Protein AF-A0AAE1KS01-F1 (afdb_monomer_lite)

Secondary structure (DSSP, 8-state):
--EEEEEESS---TT----TT---EEEEEES-S-----HHHHHHHHHHHHHH-SS----S-----GGGGHHHHHHHHHS----------TT---HHHHHHHHT--S----PPPPGGG-

InterPro domains:
  IPR039894 tRNA pseudouridine synthase Pus10-like [PTHR21568] (3-113)
  IPR048741 Pus10-like, C-terminal [PF21238] (4-113)

Foldseek 3Di:
DWDKDKDWLDDDDPPDDQDDPGTDIDMDTDPDPDDDDDPVRQVVVQVVVCVVDPRDHDDPRDDDDPVCVVVSPCCNPPPDDDDDDDDDDPVDDDPVVVVVVVPDDPDDDDDDDDPVVD

Sequence (118 aa):
MLDLKFSSSGREDVDVRCLGVGRPFVIEFINPRHTLLTQTQVAVLQSAVNESTHLVKLRHLQIVDKKDVKYLKEGEEEKTKTYCALCLSTQGYNTAALDKLNELSEVSVEQKTIKSIT

pLDDT: mean 91.35, std 7.55, range [49.53, 98.06]

Radius of gyration: 20.02 Å; chains: 1; bounding box: 40×30×52 Å

Structure (mmCIF, N/CA/C/O backbone):
data_AF-A0AAE1KS01-F1
#
_entry.id   AF-A0AAE1KS01-F1
#
loop_
_atom_site.group_PDB
_at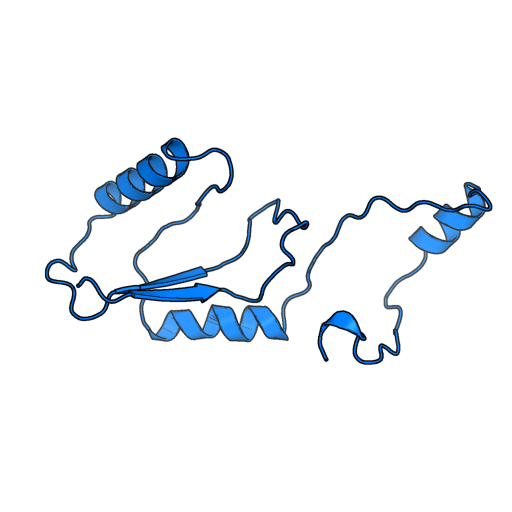om_site.id
_atom_site.type_symbol
_atom_site.label_atom_id
_atom_site.label_alt_id
_atom_site.label_comp_id
_atom_site.label_asym_id
_atom_site.label_entity_id
_atom_site.label_seq_id
_atom_site.pdbx_PDB_ins_code
_atom_site.Cartn_x
_atom_site.Cartn_y
_atom_site.Cartn_z
_atom_site.occupancy
_atom_site.B_iso_or_equiv
_atom_site.auth_seq_id
_atom_site.auth_comp_id
_atom_site.auth_asym_id
_atom_site.auth_atom_id
_atom_site.pdbx_PDB_model_num
ATOM 1 N N . MET A 1 1 ? -12.562 -16.793 22.158 1.00 57.09 1 MET A N 1
ATOM 2 C CA . MET A 1 1 ? -11.558 -16.413 21.146 1.00 57.09 1 MET A CA 1
ATOM 3 C C . MET A 1 1 ? -11.834 -14.969 20.767 1.00 57.09 1 MET A C 1
ATOM 5 O O . MET A 1 1 ? -12.985 -14.564 20.870 1.00 57.09 1 MET A O 1
ATOM 9 N N . LEU A 1 2 ? -10.810 -14.167 20.487 1.00 72.69 2 LEU A N 1
ATOM 10 C CA . LEU A 1 2 ? -11.006 -12.792 20.027 1.00 72.69 2 LEU A CA 1
ATOM 11 C C . LEU A 1 2 ? -11.176 -12.874 18.511 1.00 72.69 2 LEU A C 1
ATOM 13 O O . LEU A 1 2 ? -10.232 -13.245 17.820 1.00 72.69 2 LEU A O 1
ATOM 17 N N . ASP A 1 3 ? -12.384 -12.615 18.026 1.00 91.50 3 ASP A N 1
ATOM 18 C CA . ASP A 1 3 ? -12.683 -12.677 16.599 1.00 91.50 3 ASP A CA 1
ATOM 19 C C . ASP A 1 3 ? -12.332 -11.330 15.962 1.00 91.50 3 ASP A C 1
ATOM 21 O O . ASP A 1 3 ? -12.738 -10.270 16.446 1.00 91.50 3 ASP A O 1
ATOM 25 N N . LEU A 1 4 ? -11.549 -11.366 14.885 1.00 94.06 4 LEU A N 1
ATOM 26 C CA . LEU A 1 4 ? -11.106 -10.176 14.163 1.00 94.06 4 LEU A CA 1
ATOM 27 C C . LEU A 1 4 ? -11.185 -10.396 12.655 1.00 94.06 4 LEU A C 1
ATOM 29 O O . LEU A 1 4 ? -10.978 -11.509 12.169 1.00 94.06 4 LEU A O 1
ATOM 33 N N . LYS A 1 5 ? -11.447 -9.321 11.912 1.00 94.00 5 LYS A N 1
ATOM 34 C CA . LYS A 1 5 ? -11.382 -9.307 10.448 1.00 94.00 5 LYS A CA 1
ATOM 35 C C . LYS A 1 5 ? -10.395 -8.251 9.987 1.00 94.00 5 LYS A C 1
ATOM 37 O O . LYS A 1 5 ? -10.467 -7.102 10.408 1.00 94.00 5 LYS A O 1
ATOM 42 N N . PHE A 1 6 ? -9.488 -8.648 9.107 1.00 94.62 6 PHE A N 1
ATOM 43 C CA . PHE A 1 6 ? -8.546 -7.749 8.454 1.00 94.62 6 PHE A CA 1
ATOM 44 C C . PHE A 1 6 ? -9.034 -7.433 7.039 1.00 94.62 6 PHE A C 1
ATOM 46 O O . PHE A 1 6 ? -9.534 -8.313 6.335 1.00 94.62 6 PHE A O 1
ATOM 53 N N . SER A 1 7 ? -8.894 -6.186 6.604 1.00 94.06 7 SER A N 1
ATOM 54 C CA . SER A 1 7 ? -9.154 -5.786 5.218 1.00 94.06 7 SER A CA 1
ATOM 55 C C . SER A 1 7 ? -8.168 -4.706 4.788 1.00 94.06 7 SER A C 1
ATOM 57 O O . SER A 1 7 ? -7.842 -3.816 5.568 1.00 94.06 7 SER A O 1
ATOM 59 N N . SER A 1 8 ? -7.699 -4.763 3.546 1.00 93.81 8 SER A N 1
ATOM 60 C CA . SER A 1 8 ? -6.761 -3.801 2.959 1.00 93.81 8 SER A CA 1
ATOM 61 C C . SER A 1 8 ? -7.269 -3.292 1.616 1.00 93.81 8 SER A C 1
ATOM 63 O O . SER A 1 8 ? -8.100 -3.935 0.986 1.00 93.81 8 SER A O 1
ATOM 65 N N . SER A 1 9 ? -6.776 -2.131 1.184 1.00 93.12 9 SER A N 1
ATOM 66 C CA . SER A 1 9 ? -7.047 -1.599 -0.157 1.00 93.12 9 SER A CA 1
ATOM 67 C C . SER A 1 9 ? -6.130 -2.303 -1.159 1.00 93.12 9 SER A C 1
ATOM 69 O O . SER A 1 9 ? -5.011 -1.843 -1.392 1.00 93.12 9 SER A O 1
ATOM 71 N N . GLY A 1 10 ? -6.537 -3.467 -1.669 1.00 90.19 10 GLY A N 1
ATOM 72 C CA . GLY A 1 10 ? -5.719 -4.356 -2.505 1.00 90.19 10 GLY A CA 1
ATOM 73 C C . GLY A 1 10 ? -4.699 -5.229 -1.753 1.00 90.19 10 GLY A C 1
ATOM 74 O O . GLY A 1 10 ? -4.600 -5.202 -0.521 1.00 90.19 10 GLY A O 1
ATOM 75 N N . ARG A 1 11 ? -3.919 -6.003 -2.520 1.00 92.62 11 ARG A N 1
ATOM 76 C CA . ARG A 1 11 ? -2.923 -6.991 -2.061 1.00 92.62 11 ARG A CA 1
ATOM 77 C C . ARG A 1 11 ? -1.675 -6.927 -2.950 1.00 92.62 11 ARG A C 1
ATOM 79 O O . ARG A 1 11 ? -1.788 -6.628 -4.130 1.00 92.62 11 ARG A O 1
ATOM 86 N N . GLU A 1 12 ? -0.515 -7.239 -2.385 1.00 93.12 12 GLU A N 1
ATOM 87 C CA . GLU A 1 12 ? 0.721 -7.497 -3.134 1.00 93.12 12 GLU A CA 1
ATOM 88 C C . GLU A 1 12 ? 1.139 -8.965 -2.956 1.00 93.12 12 GLU A C 1
ATOM 90 O O . GLU A 1 12 ? 0.683 -9.643 -2.024 1.00 93.12 12 GLU A O 1
ATOM 95 N N . ASP A 1 13 ? 1.976 -9.476 -3.855 1.00 93.75 13 ASP A N 1
ATOM 96 C CA . ASP A 1 13 ? 2.547 -10.817 -3.718 1.00 93.75 13 ASP A CA 1
ATOM 97 C C . ASP A 1 13 ? 3.614 -10.875 -2.616 1.00 93.75 13 ASP A C 1
ATOM 99 O O . ASP A 1 13 ? 4.098 -9.857 -2.123 1.00 93.75 13 ASP A O 1
ATOM 103 N N . VAL A 1 14 ? 3.924 -12.092 -2.161 1.00 93.44 14 VAL A N 1
ATOM 104 C CA . VAL A 1 14 ? 4.748 -12.335 -0.961 1.00 93.44 14 VAL A CA 1
ATOM 105 C C . VAL A 1 14 ? 6.181 -11.804 -1.086 1.00 93.44 14 VAL A C 1
ATOM 107 O O . VAL A 1 14 ? 6.817 -11.484 -0.084 1.00 93.44 14 VAL A O 1
ATOM 110 N N . ASP A 1 15 ? 6.686 -11.697 -2.309 1.00 94.25 15 ASP A N 1
ATOM 111 C CA . ASP A 1 15 ? 8.021 -11.218 -2.664 1.00 94.25 15 ASP A CA 1
ATOM 112 C C . ASP A 1 15 ? 8.060 -9.714 -2.993 1.00 94.25 15 ASP A C 1
ATOM 114 O O . ASP A 1 15 ? 9.125 -9.165 -3.296 1.00 94.25 15 ASP A O 1
ATOM 118 N N . VAL A 1 16 ? 6.928 -9.015 -2.873 1.00 96.12 16 VAL A N 1
ATOM 119 C CA . VAL A 1 16 ? 6.810 -7.584 -3.157 1.00 96.12 16 VAL A CA 1
ATOM 120 C C . VAL A 1 16 ? 6.823 -6.762 -1.868 1.00 96.12 16 VAL A C 1
ATOM 122 O O . VAL A 1 16 ? 6.128 -7.041 -0.891 1.00 96.12 16 VAL A O 1
ATOM 125 N N . ARG A 1 17 ? 7.598 -5.670 -1.869 1.00 96.12 17 ARG A N 1
ATOM 126 C CA . ARG A 1 17 ? 7.638 -4.708 -0.757 1.00 96.12 17 ARG A CA 1
ATOM 127 C C . ARG A 1 17 ? 6.665 -3.557 -1.001 1.00 96.12 17 ARG A C 1
ATOM 129 O O . ARG A 1 17 ? 6.782 -2.849 -1.996 1.00 96.12 17 ARG A O 1
ATOM 136 N N . CYS A 1 18 ? 5.782 -3.297 -0.038 1.00 95.75 18 CYS A N 1
ATOM 137 C CA . CYS A 1 18 ? 4.951 -2.094 -0.023 1.00 95.75 18 CYS A CA 1
ATOM 138 C C . CYS A 1 18 ? 5.690 -0.949 0.689 1.00 95.75 18 CYS A C 1
ATOM 140 O O . CYS A 1 18 ? 5.827 -0.958 1.911 1.00 95.75 18 CYS A O 1
ATOM 142 N N . LEU A 1 19 ? 6.174 0.033 -0.075 1.00 94.69 19 LEU A N 1
ATOM 143 C CA . LEU A 1 19 ? 7.007 1.136 0.423 1.00 94.69 19 LEU A CA 1
ATOM 144 C C . LEU A 1 19 ? 6.256 2.484 0.427 1.00 94.69 19 LEU A C 1
ATOM 146 O O . LEU A 1 19 ? 5.043 2.552 0.222 1.00 94.69 19 LEU A O 1
ATOM 150 N N . GLY A 1 20 ? 6.981 3.574 0.694 1.00 93.12 20 GLY A N 1
ATOM 151 C CA . GLY A 1 20 ? 6.446 4.936 0.680 1.00 93.12 20 GLY A CA 1
ATOM 152 C C . GLY A 1 20 ? 5.486 5.207 1.838 1.00 93.12 20 GLY A C 1
ATOM 153 O O . GLY A 1 20 ? 5.826 5.024 3.009 1.00 93.12 20 GLY A O 1
ATOM 154 N N . VAL A 1 21 ? 4.274 5.664 1.517 1.00 92.44 21 VAL A N 1
ATOM 155 C CA . VAL A 1 21 ? 3.211 5.891 2.513 1.00 92.44 21 VAL A CA 1
ATOM 156 C C . VAL A 1 21 ? 2.505 4.599 2.940 1.00 92.44 21 VAL A C 1
ATOM 158 O O . VAL A 1 21 ? 1.674 4.634 3.843 1.00 92.44 21 VAL A O 1
ATOM 161 N N . GLY A 1 22 ? 2.868 3.461 2.347 1.00 93.88 22 GLY A N 1
ATOM 162 C CA . GLY A 1 22 ? 2.283 2.164 2.659 1.00 93.88 22 GLY A CA 1
ATOM 163 C C . GLY A 1 22 ? 0.886 1.976 2.069 1.00 93.88 22 GLY A C 1
ATOM 164 O O . GLY A 1 22 ? 0.408 2.775 1.263 1.00 93.88 22 GLY A O 1
ATOM 165 N N . ARG A 1 23 ? 0.235 0.885 2.480 1.00 93.88 23 ARG A N 1
ATOM 166 C CA . ARG A 1 23 ? -1.098 0.498 2.018 1.00 93.88 23 ARG A CA 1
ATOM 167 C C . ARG A 1 23 ? -2.133 0.706 3.122 1.00 93.88 23 ARG A C 1
ATOM 169 O O . ARG A 1 23 ? -1.928 0.206 4.229 1.00 93.88 23 ARG A O 1
ATOM 176 N N . PRO A 1 24 ? -3.252 1.388 2.833 1.00 95.06 24 PRO A N 1
ATOM 177 C CA . PRO A 1 24 ? -4.365 1.489 3.766 1.00 95.06 24 PRO A CA 1
ATOM 178 C C . PRO A 1 24 ? -4.938 0.116 4.148 1.00 95.06 24 PRO A C 1
ATOM 180 O O . PRO A 1 24 ? -5.119 -0.756 3.292 1.00 95.06 24 PRO A O 1
ATOM 183 N N . PHE A 1 25 ? -5.261 -0.053 5.430 1.00 95.38 25 PHE A N 1
ATOM 184 C CA . PHE A 1 25 ? -5.911 -1.243 5.974 1.00 95.38 25 PHE A CA 1
ATOM 185 C C . PHE A 1 25 ? -6.857 -0.880 7.125 1.00 95.38 25 PHE A C 1
ATOM 187 O O . PHE A 1 25 ? -6.773 0.212 7.688 1.00 95.38 25 PHE A O 1
ATOM 194 N N . VAL A 1 26 ? -7.739 -1.811 7.485 1.00 96.00 26 VAL A N 1
ATOM 195 C CA . VAL A 1 26 ? -8.609 -1.748 8.661 1.00 96.00 26 VAL A CA 1
ATOM 196 C C . VAL A 1 26 ? -8.640 -3.102 9.364 1.00 96.00 26 VAL A C 1
ATOM 198 O O . VAL A 1 26 ? -8.518 -4.157 8.734 1.00 96.00 26 VAL A O 1
ATOM 201 N N . ILE A 1 27 ? -8.811 -3.063 10.683 1.00 94.75 27 ILE A N 1
ATOM 202 C CA . ILE A 1 27 ? -9.060 -4.237 11.515 1.00 94.75 27 ILE A CA 1
ATOM 203 C C . ILE A 1 27 ? -10.395 -4.023 12.221 1.00 94.75 27 ILE A C 1
ATOM 205 O O . ILE A 1 27 ? -10.558 -3.069 12.980 1.00 94.75 27 ILE A O 1
ATOM 209 N N . GLU A 1 28 ? -11.347 -4.911 11.967 1.00 93.94 28 GLU A N 1
ATOM 210 C CA . GLU A 1 28 ? -12.621 -4.969 12.673 1.00 93.94 28 GLU A CA 1
ATOM 211 C C . GLU A 1 28 ? -12.496 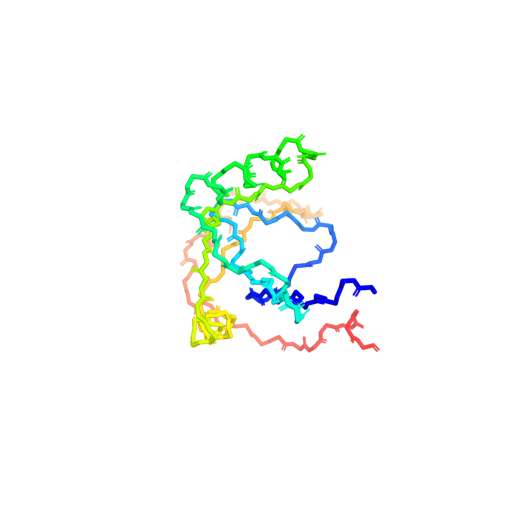-5.970 13.824 1.00 93.94 28 GLU A C 1
ATOM 213 O O . GLU A 1 28 ? -12.252 -7.157 13.602 1.00 93.94 28 GLU A O 1
ATOM 218 N N . PHE A 1 29 ? -12.675 -5.500 15.056 1.00 93.12 29 PHE A N 1
ATOM 219 C CA . PHE A 1 29 ? -12.762 -6.358 16.234 1.00 93.12 29 PHE A CA 1
ATOM 220 C C . PHE A 1 29 ? -14.224 -6.737 16.476 1.00 93.12 29 PHE A C 1
ATOM 222 O O . PHE A 1 29 ? -15.080 -5.860 16.598 1.00 93.12 29 PHE A O 1
ATOM 229 N N . ILE A 1 30 ? -14.517 -8.034 16.567 1.00 93.19 30 ILE A N 1
ATOM 230 C CA . ILE A 1 30 ? -15.871 -8.548 16.782 1.00 93.19 30 ILE A CA 1
ATOM 231 C C . ILE A 1 30 ? -16.120 -8.704 18.286 1.00 93.19 30 ILE A C 1
ATOM 233 O O . ILE A 1 30 ? -15.337 -9.331 18.999 1.00 93.19 30 ILE A O 1
ATOM 237 N N . ASN A 1 31 ? -17.227 -8.132 18.767 1.00 92.38 31 ASN A N 1
ATOM 238 C CA . ASN A 1 31 ? -17.616 -8.113 20.184 1.00 92.38 31 ASN A CA 1
ATOM 239 C C . ASN A 1 31 ? -16.505 -7.612 21.150 1.00 92.38 31 ASN A C 1
ATOM 241 O O . ASN A 1 31 ? -16.145 -8.305 22.111 1.00 92.38 31 ASN A O 1
ATOM 245 N N . PRO A 1 32 ? -15.916 -6.422 20.906 1.00 90.75 32 PRO A N 1
ATOM 246 C CA . PRO A 1 32 ? -14.874 -5.873 21.766 1.00 90.75 32 PRO A CA 1
ATOM 247 C C . PRO A 1 32 ? -15.435 -5.502 23.146 1.00 90.75 32 PRO A C 1
ATOM 249 O O . PRO A 1 32 ? -16.434 -4.797 23.257 1.00 90.75 32 PRO A O 1
ATOM 252 N N . ARG A 1 33 ? -14.749 -5.920 24.218 1.00 90.19 33 ARG A N 1
ATOM 253 C CA . ARG A 1 33 ? -15.116 -5.539 25.600 1.00 90.19 33 ARG A CA 1
ATOM 254 C C . ARG A 1 33 ? -14.721 -4.101 25.949 1.00 90.19 33 ARG A C 1
ATOM 256 O O . ARG A 1 33 ? -15.291 -3.513 26.859 1.00 90.19 33 ARG A O 1
ATOM 263 N N . HIS A 1 34 ? -13.737 -3.555 25.234 1.00 87.88 34 HIS A N 1
ATOM 264 C CA . HIS A 1 34 ? -13.223 -2.200 25.403 1.00 87.88 34 HIS A CA 1
ATOM 265 C C . HIS A 1 34 ? -13.114 -1.535 24.032 1.00 87.88 34 HIS A C 1
ATOM 267 O O . HIS A 1 34 ? -12.369 -2.004 23.176 1.00 87.88 34 HIS A O 1
ATOM 273 N N . THR A 1 35 ? -13.872 -0.459 23.825 1.00 88.38 35 THR A N 1
ATOM 274 C CA . THR A 1 35 ? -13.971 0.254 22.537 1.00 88.38 35 THR A CA 1
ATOM 275 C C . THR A 1 35 ? -13.484 1.695 22.604 1.00 88.38 35 THR A C 1
ATOM 277 O O . THR A 1 35 ? -13.180 2.292 21.577 1.00 88.38 35 THR A O 1
ATOM 280 N N . LEU A 1 36 ? -13.394 2.259 23.808 1.00 90.69 36 LEU A N 1
ATOM 281 C CA . LEU A 1 36 ? -12.951 3.628 24.024 1.00 90.69 36 LEU A CA 1
ATOM 282 C C . LEU A 1 36 ? -11.437 3.642 24.206 1.00 90.69 36 LEU A C 1
ATOM 284 O O . LEU A 1 36 ? -10.926 3.289 25.268 1.00 90.69 36 LEU A O 1
ATOM 288 N N . LEU A 1 37 ? -10.735 4.043 23.151 1.00 92.56 37 LEU A N 1
ATOM 289 C CA . LEU A 1 37 ? -9.296 4.266 23.162 1.00 92.56 37 LEU A CA 1
ATOM 290 C C . LEU A 1 37 ? -9.022 5.749 22.935 1.00 92.56 37 LEU A C 1
ATOM 292 O O . LEU A 1 37 ? -9.563 6.360 22.014 1.00 92.56 37 LEU A O 1
ATOM 296 N N . THR A 1 38 ? -8.168 6.331 23.770 1.00 94.88 38 THR A N 1
ATOM 297 C CA . THR A 1 38 ? -7.679 7.695 23.559 1.00 94.88 38 THR A CA 1
ATOM 298 C C . THR A 1 38 ? -6.656 7.719 22.426 1.00 94.88 38 THR A C 1
ATOM 300 O O . THR A 1 38 ? -6.003 6.716 22.132 1.00 94.88 38 THR A O 1
ATOM 303 N N . GLN A 1 39 ? -6.447 8.889 21.820 1.00 93.50 39 GLN A N 1
ATOM 304 C CA . GLN A 1 39 ? -5.430 9.059 20.779 1.00 93.50 39 GLN A CA 1
ATOM 305 C C . GLN A 1 39 ? -4.028 8.651 21.264 1.00 93.50 39 GLN A C 1
ATOM 307 O O . GLN A 1 39 ? -3.274 8.024 20.522 1.00 93.50 39 GLN A O 1
ATOM 312 N N . THR A 1 40 ? -3.705 8.924 22.532 1.00 96.19 40 THR A N 1
ATOM 313 C CA . THR A 1 40 ? -2.448 8.498 23.161 1.00 96.19 40 THR A CA 1
ATOM 314 C C . THR A 1 40 ? -2.334 6.977 23.230 1.00 96.19 40 THR A C 1
ATOM 316 O O . THR A 1 40 ? -1.287 6.432 22.892 1.00 96.19 40 THR A O 1
ATOM 319 N N . GLN A 1 41 ? -3.401 6.270 23.618 1.00 96.44 41 GLN A N 1
ATOM 320 C CA . GLN A 1 41 ? -3.396 4.802 23.647 1.00 96.44 41 GLN A CA 1
ATOM 321 C C . GLN A 1 41 ? -3.204 4.214 22.247 1.00 96.44 41 GLN A C 1
ATOM 323 O O . GLN A 1 41 ? -2.433 3.272 22.079 1.00 96.44 41 GLN A O 1
ATOM 328 N N . VAL A 1 42 ? -3.845 4.797 21.231 1.00 96.25 42 VAL A N 1
ATOM 329 C CA . VAL A 1 42 ? -3.664 4.375 19.835 1.00 96.25 42 VAL A CA 1
ATOM 330 C C . VAL A 1 42 ? -2.223 4.602 19.365 1.00 96.25 42 VAL A C 1
ATOM 332 O O . VAL A 1 42 ? -1.642 3.725 18.727 1.00 96.25 42 VAL A O 1
ATOM 335 N N . ALA A 1 43 ? -1.609 5.733 19.722 1.00 96.81 43 ALA A N 1
ATOM 336 C CA . ALA A 1 43 ? -0.211 6.007 19.395 1.00 96.81 43 ALA A CA 1
ATOM 337 C C . ALA A 1 43 ? 0.747 4.999 20.057 1.00 96.81 43 ALA A C 1
ATOM 339 O O . ALA A 1 43 ? 1.646 4.485 19.393 1.00 96.81 43 ALA A O 1
ATOM 340 N N . VAL A 1 44 ? 0.517 4.659 21.331 1.00 97.62 44 VAL A N 1
ATOM 341 C CA . VAL A 1 44 ? 1.292 3.628 22.044 1.00 97.62 44 VAL A CA 1
ATOM 342 C C . VAL A 1 44 ? 1.148 2.263 21.369 1.00 97.62 44 VAL A C 1
ATOM 344 O O . VAL A 1 44 ? 2.151 1.584 21.162 1.00 97.62 44 VAL A O 1
ATOM 347 N N . LEU A 1 45 ? -0.066 1.874 20.964 1.00 96.12 45 LEU A N 1
ATOM 348 C CA . LEU A 1 45 ? -0.298 0.625 20.229 1.00 96.12 45 LEU A CA 1
ATOM 349 C C . LEU A 1 45 ? 0.459 0.599 18.897 1.00 96.12 45 LEU A C 1
ATOM 351 O O . LEU A 1 45 ? 1.085 -0.408 18.567 1.00 96.12 45 LEU A O 1
ATOM 355 N N . GLN A 1 46 ? 0.442 1.704 18.148 1.00 97.38 46 GLN A N 1
ATOM 356 C CA . GLN A 1 46 ? 1.188 1.811 16.896 1.00 97.38 46 GLN A CA 1
ATOM 357 C C . GLN A 1 46 ? 2.691 1.609 17.124 1.00 97.38 46 GLN A C 1
ATOM 359 O O . GLN A 1 46 ? 3.317 0.839 16.393 1.00 97.38 46 GLN A O 1
ATOM 364 N N . SER A 1 47 ? 3.267 2.272 18.132 1.00 97.88 47 SER A N 1
ATOM 365 C CA . SER A 1 47 ? 4.686 2.124 18.472 1.00 97.88 47 SER A CA 1
ATOM 366 C C . SER A 1 47 ? 5.021 0.699 18.905 1.00 97.88 47 SER A C 1
ATOM 368 O O . SER A 1 47 ? 5.969 0.125 18.383 1.00 97.88 47 SER A O 1
ATOM 370 N N . ALA A 1 48 ? 4.195 0.083 19.753 1.00 98.00 48 ALA A N 1
ATOM 371 C CA . ALA A 1 48 ? 4.406 -1.290 20.205 1.00 98.00 48 ALA A CA 1
ATOM 372 C C . ALA A 1 48 ? 4.433 -2.291 19.036 1.00 98.00 48 ALA A C 1
ATOM 374 O O . ALA A 1 48 ? 5.315 -3.148 18.967 1.00 98.00 48 ALA A O 1
ATOM 375 N N . VAL A 1 49 ? 3.516 -2.161 18.067 1.00 96.31 49 VAL A N 1
ATOM 376 C CA . VAL A 1 49 ? 3.540 -3.005 16.859 1.00 96.31 49 VAL A CA 1
ATOM 377 C C . VAL A 1 49 ? 4.789 -2.719 16.025 1.00 96.31 49 VAL A C 1
ATOM 379 O O . VAL A 1 49 ? 5.465 -3.653 15.594 1.00 96.31 49 VAL A O 1
ATOM 382 N N . ASN A 1 50 ? 5.136 -1.445 15.843 1.00 97.69 50 ASN A N 1
ATOM 383 C CA . ASN A 1 50 ? 6.334 -1.047 15.107 1.00 97.69 50 ASN A CA 1
ATOM 384 C C . ASN A 1 50 ? 7.631 -1.531 15.758 1.00 97.69 50 ASN A C 1
ATOM 386 O O . ASN A 1 50 ? 8.606 -1.742 15.047 1.00 97.69 50 ASN A O 1
ATOM 390 N N . GLU A 1 51 ? 7.675 -1.710 17.070 1.00 98.06 51 GLU A N 1
ATOM 391 C CA . GLU A 1 51 ? 8.845 -2.232 17.782 1.00 98.06 51 GLU A CA 1
ATOM 392 C C . GLU A 1 51 ? 8.886 -3.764 17.775 1.00 98.06 51 GLU A C 1
ATOM 394 O O . GLU A 1 51 ? 9.966 -4.350 17.774 1.00 98.06 51 GLU A O 1
ATOM 399 N N . SER A 1 52 ? 7.726 -4.422 17.685 1.00 98.06 52 SER A N 1
ATOM 400 C CA . SER A 1 52 ? 7.621 -5.888 17.724 1.00 98.06 52 SER A CA 1
ATOM 401 C C . SER A 1 52 ? 8.260 -6.605 16.529 1.00 98.06 52 SER A C 1
ATOM 403 O O . SER A 1 52 ? 8.597 -7.785 16.620 1.00 98.06 52 SER A O 1
ATOM 405 N N . THR A 1 53 ? 8.419 -5.923 15.392 1.00 96.75 53 THR A N 1
ATOM 406 C CA . THR A 1 53 ? 8.964 -6.523 14.171 1.00 96.75 53 THR A CA 1
ATOM 407 C C . THR A 1 53 ? 9.595 -5.488 13.245 1.00 96.75 53 THR A C 1
ATOM 409 O O . THR A 1 53 ? 9.225 -4.314 13.215 1.00 96.75 53 THR A O 1
ATOM 412 N N . HIS A 1 54 ? 10.567 -5.927 12.449 1.00 95.88 54 HIS A N 1
ATOM 413 C CA . HIS A 1 54 ? 11.175 -5.130 11.383 1.00 95.88 54 HIS A CA 1
ATOM 414 C C . HIS A 1 54 ? 10.516 -5.367 10.014 1.00 95.88 54 HIS A C 1
ATOM 416 O O . HIS A 1 54 ? 10.797 -4.623 9.080 1.00 95.88 54 HIS A O 1
ATOM 422 N N . LEU A 1 55 ? 9.642 -6.375 9.895 1.00 95.88 55 LEU A N 1
ATOM 423 C CA . LEU A 1 55 ? 9.033 -6.785 8.625 1.00 95.88 55 LEU A CA 1
ATOM 424 C C . LEU A 1 55 ? 7.917 -5.842 8.165 1.00 95.88 55 LEU A C 1
ATOM 426 O O . LEU A 1 55 ? 7.729 -5.643 6.969 1.00 95.88 55 LEU A O 1
ATOM 430 N N . VAL A 1 56 ? 7.180 -5.260 9.112 1.00 96.06 56 VAL A N 1
ATOM 431 C CA . VAL A 1 56 ? 6.080 -4.331 8.838 1.00 96.06 56 VAL A CA 1
ATOM 432 C C . VAL A 1 56 ? 6.182 -3.115 9.742 1.00 96.06 56 VAL A C 1
ATOM 434 O O . VAL A 1 56 ? 6.622 -3.220 10.887 1.00 96.06 56 VAL A O 1
ATOM 437 N N . LYS A 1 57 ? 5.761 -1.960 9.226 1.00 97.12 57 LYS A N 1
ATOM 438 C CA . LYS A 1 57 ? 5.602 -0.727 9.998 1.00 97.12 57 LYS A CA 1
ATOM 439 C C . LYS A 1 57 ? 4.230 -0.131 9.717 1.00 97.12 57 LYS A C 1
ATOM 441 O O . LYS A 1 57 ? 3.824 0.016 8.567 1.00 97.12 57 LYS A O 1
ATOM 446 N N . LEU A 1 58 ? 3.531 0.215 10.784 1.00 96.56 58 LEU A N 1
ATOM 447 C CA . LEU A 1 58 ? 2.272 0.929 10.798 1.00 96.56 58 LEU A CA 1
ATOM 448 C C . LEU A 1 58 ? 2.511 2.434 10.866 1.00 96.56 58 LEU A C 1
ATOM 450 O O . LEU A 1 58 ? 3.463 2.919 11.486 1.00 96.56 58 LEU A O 1
ATOM 454 N N . ARG A 1 59 ? 1.579 3.176 10.281 1.00 96.00 59 ARG A N 1
ATOM 455 C CA . ARG A 1 59 ? 1.484 4.627 10.400 1.00 96.00 59 ARG A CA 1
ATOM 456 C C . ARG A 1 59 ? 0.027 5.058 10.327 1.00 96.00 59 ARG A C 1
ATOM 458 O O . ARG A 1 59 ? -0.780 4.369 9.711 1.00 96.00 59 ARG A O 1
ATOM 465 N N . HIS A 1 60 ? -0.274 6.220 10.901 1.00 95.69 60 HIS A N 1
ATOM 466 C CA . HIS A 1 60 ? -1.620 6.801 10.935 1.00 95.69 60 HIS A CA 1
ATOM 467 C C . HIS A 1 60 ? -2.687 5.856 11.522 1.00 95.69 60 HIS A C 1
ATOM 469 O O . HIS A 1 60 ? -3.839 5.876 11.082 1.00 95.69 60 HIS A O 1
ATOM 475 N N . LEU A 1 61 ? -2.309 5.030 12.507 1.00 96.50 61 LEU A N 1
ATOM 476 C CA . LEU A 1 61 ? -3.257 4.199 13.237 1.00 96.50 61 LEU A CA 1
ATOM 477 C C . LEU A 1 61 ? -4.266 5.103 13.950 1.00 96.50 61 LEU A C 1
ATOM 479 O O . LEU A 1 61 ? -3.892 6.040 14.656 1.00 96.50 61 LEU A O 1
ATOM 483 N N . GLN A 1 62 ? -5.546 4.828 13.736 1.00 95.12 62 GLN A N 1
ATOM 484 C CA . GLN A 1 62 ? -6.652 5.623 14.251 1.00 95.12 62 GLN A CA 1
ATOM 485 C C . GLN A 1 62 ? -7.906 4.756 14.358 1.00 95.12 62 GLN A C 1
ATOM 487 O O . GLN A 1 62 ? -8.023 3.734 13.680 1.00 95.12 62 GLN A O 1
ATOM 492 N N . ILE A 1 63 ? -8.838 5.169 15.213 1.00 94.00 63 ILE A N 1
ATOM 493 C CA . ILE A 1 63 ? -10.172 4.571 15.270 1.00 94.00 63 ILE A CA 1
ATOM 494 C C . ILE A 1 63 ? -10.998 5.161 14.129 1.00 94.00 63 ILE A C 1
ATOM 496 O O . ILE A 1 63 ? -10.991 6.374 13.932 1.00 94.00 63 ILE A O 1
ATOM 500 N N . VAL A 1 64 ? -11.681 4.300 13.377 1.00 93.19 64 VAL A N 1
ATOM 501 C CA . VAL A 1 64 ? -12.482 4.671 12.204 1.00 93.19 64 VAL A CA 1
ATOM 502 C C . VAL A 1 64 ? -13.895 4.114 12.318 1.00 93.19 64 VAL A C 1
ATOM 504 O O . VAL A 1 64 ? -14.127 3.128 13.024 1.00 93.19 64 VAL A O 1
ATOM 507 N N . ASP A 1 65 ? -14.828 4.717 11.588 1.00 91.69 65 ASP A N 1
ATOM 508 C CA . ASP A 1 65 ? -16.198 4.232 11.490 1.00 91.69 65 ASP A CA 1
ATOM 509 C C . ASP A 1 65 ? -16.342 3.216 10.351 1.00 91.69 65 ASP A C 1
ATOM 511 O O . ASP A 1 65 ? -15.603 3.212 9.365 1.00 91.69 65 ASP A O 1
ATOM 515 N N . LYS A 1 66 ? -17.407 2.407 10.404 1.00 89.00 66 LYS A N 1
ATOM 516 C CA . LYS A 1 66 ? -17.758 1.471 9.320 1.00 89.00 66 LYS A CA 1
ATOM 517 C C . LYS A 1 66 ? -17.882 2.158 7.952 1.00 89.00 66 LYS A C 1
ATOM 519 O O . LYS A 1 66 ? -17.588 1.547 6.928 1.00 89.00 66 LYS A O 1
ATOM 524 N N . LYS A 1 67 ? -18.310 3.425 7.929 1.00 89.62 67 LYS A N 1
ATOM 525 C CA . LYS A 1 67 ? -18.443 4.219 6.699 1.00 89.62 67 LYS A CA 1
ATOM 526 C C . LYS A 1 67 ? -17.096 4.477 6.018 1.00 89.62 67 LYS A C 1
ATOM 528 O O . LYS A 1 67 ? -17.082 4.635 4.806 1.00 89.62 67 LYS A O 1
ATOM 533 N N . ASP A 1 68 ? -15.996 4.490 6.769 1.00 87.44 68 ASP A N 1
ATOM 534 C CA . ASP A 1 68 ? -14.662 4.805 6.251 1.00 87.44 68 ASP A CA 1
ATOM 535 C C . ASP A 1 68 ? -14.027 3.593 5.554 1.00 87.44 68 ASP A C 1
ATOM 537 O O . ASP A 1 68 ? -13.137 3.735 4.719 1.00 87.44 68 ASP A O 1
ATOM 541 N N . VAL A 1 69 ? -14.546 2.387 5.816 1.00 88.25 69 VAL A N 1
ATOM 542 C CA . VAL A 1 69 ? -14.112 1.143 5.159 1.00 88.25 69 VAL A CA 1
ATOM 543 C C . VAL A 1 69 ? -14.337 1.197 3.645 1.00 88.25 69 VAL A C 1
ATOM 545 O O . VAL A 1 69 ? -13.585 0.579 2.892 1.00 88.25 69 VAL A O 1
ATOM 548 N N . LYS A 1 70 ? -15.325 1.968 3.166 1.00 87.94 70 LYS A N 1
ATOM 549 C CA . LYS A 1 70 ? -15.580 2.125 1.725 1.00 87.94 70 LYS A CA 1
ATOM 550 C C . LYS A 1 70 ? -14.385 2.728 0.978 1.00 87.94 70 LYS A C 1
ATOM 552 O O . LYS A 1 70 ? -14.112 2.310 -0.141 1.00 87.94 70 LYS A O 1
ATOM 557 N N . TYR A 1 71 ? -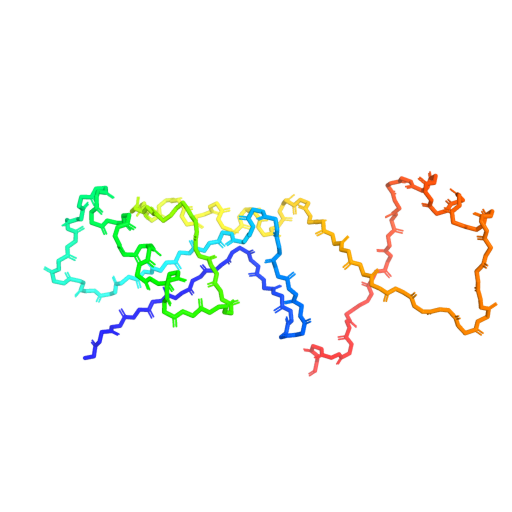13.610 3.601 1.633 1.00 86.25 71 TYR A N 1
ATOM 558 C CA . TYR A 1 71 ? -12.441 4.243 1.030 1.00 86.25 71 TYR A CA 1
ATOM 559 C C . TYR A 1 71 ? -11.322 3.245 0.704 1.00 86.25 71 TYR A C 1
ATOM 561 O O . TYR A 1 71 ? -10.472 3.535 -0.139 1.00 86.25 71 TYR A O 1
ATOM 569 N N . LEU A 1 72 ? -11.309 2.070 1.351 1.00 86.75 72 LEU A N 1
ATOM 570 C CA . LEU A 1 72 ? -10.391 0.986 0.997 1.00 86.75 72 LEU A CA 1
ATOM 571 C C . LEU A 1 72 ? -10.759 0.369 -0.354 1.00 86.75 72 LEU A C 1
ATOM 573 O O . LEU A 1 72 ? -9.864 0.129 -1.158 1.00 86.75 72 LEU A O 1
ATOM 577 N N . LYS A 1 73 ? -12.056 0.153 -0.606 1.00 82.75 73 LYS A N 1
ATOM 578 C CA . LYS A 1 73 ? -12.555 -0.431 -1.859 1.00 82.75 73 LYS A CA 1
ATOM 579 C C . LYS A 1 73 ? -12.441 0.551 -3.020 1.00 82.75 73 LYS A C 1
ATOM 581 O O . LYS A 1 73 ? -11.828 0.225 -4.026 1.00 82.75 73 LYS A O 1
ATOM 586 N N . GLU A 1 74 ? -12.923 1.778 -2.828 1.00 86.81 74 GLU A N 1
ATOM 587 C CA . GLU A 1 74 ? -12.788 2.862 -3.815 1.00 86.81 74 GLU A CA 1
ATOM 588 C C . GLU A 1 74 ? -11.305 3.083 -4.170 1.00 86.81 74 GLU A C 1
ATOM 590 O O . GLU A 1 74 ? -10.922 3.175 -5.332 1.00 86.81 74 GLU A O 1
ATOM 595 N N . GLY A 1 75 ? -10.426 3.074 -3.160 1.00 80.00 75 GLY A N 1
ATOM 596 C CA . GLY A 1 75 ? -8.986 3.192 -3.368 1.00 80.00 75 GLY A CA 1
ATOM 597 C C . GLY A 1 75 ? -8.338 2.016 -4.104 1.00 80.00 75 GLY A C 1
ATOM 598 O O . GLY A 1 75 ? -7.292 2.196 -4.720 1.00 80.00 75 GLY A O 1
ATOM 599 N N . GLU A 1 76 ? -8.924 0.824 -4.046 1.00 81.69 76 GLU A N 1
ATOM 600 C CA . GLU A 1 76 ? -8.393 -0.355 -4.730 1.00 81.69 76 GLU A CA 1
ATOM 601 C C . GLU A 1 76 ? -8.655 -0.297 -6.238 1.00 81.69 76 GLU A C 1
ATOM 603 O O . GLU A 1 76 ? -7.752 -0.627 -7.020 1.00 81.69 76 GLU A O 1
ATOM 608 N N . GLU A 1 77 ? -9.853 0.167 -6.605 1.00 78.94 77 GLU A N 1
ATOM 609 C CA . GLU A 1 77 ? -10.373 0.242 -7.973 1.00 78.94 77 GLU A CA 1
ATOM 610 C C . GLU A 1 77 ? -9.891 1.495 -8.717 1.00 78.94 77 GLU A C 1
ATOM 612 O O . GLU A 1 77 ? -9.476 1.401 -9.870 1.00 78.94 77 GLU A O 1
ATOM 617 N N . GLU A 1 78 ? -9.901 2.660 -8.062 1.00 80.88 78 GLU A N 1
ATOM 618 C CA . GLU A 1 78 ? -9.750 3.945 -8.760 1.00 80.88 78 GLU A CA 1
ATOM 619 C C . GLU A 1 78 ? -8.354 4.563 -8.634 1.00 80.88 78 GLU A C 1
ATOM 621 O O . GLU A 1 78 ? -7.937 5.350 -9.487 1.00 80.88 78 GLU A O 1
ATOM 626 N N . LYS A 1 79 ? -7.608 4.254 -7.564 1.00 83.44 79 LYS A N 1
ATOM 627 C CA . LYS A 1 79 ? -6.330 4.935 -7.319 1.00 83.44 79 LYS A CA 1
ATOM 628 C C . LYS A 1 79 ? -5.195 4.318 -8.120 1.00 83.44 79 LYS A C 1
ATOM 630 O O . LYS A 1 79 ? -4.967 3.105 -8.121 1.00 83.44 79 LYS A O 1
ATOM 635 N N . THR A 1 80 ? -4.406 5.205 -8.718 1.00 87.38 80 THR A N 1
ATOM 636 C CA . THR A 1 80 ? -3.147 4.868 -9.376 1.00 87.38 80 THR A CA 1
ATOM 637 C C . THR A 1 80 ? -2.162 4.269 -8.380 1.00 87.38 80 THR A C 1
ATOM 639 O O . THR A 1 80 ? -2.018 4.754 -7.254 1.00 87.38 80 THR A O 1
ATOM 642 N N . LYS A 1 81 ? -1.441 3.242 -8.823 1.00 90.00 81 LYS A N 1
ATOM 643 C CA . LYS A 1 81 ? -0.389 2.576 -8.054 1.00 90.00 81 LYS A CA 1
ATOM 644 C C . LYS A 1 81 ? 0.963 2.875 -8.703 1.00 90.00 81 LYS A C 1
ATOM 646 O O . LYS A 1 81 ? 1.061 2.962 -9.924 1.00 90.00 81 LYS A O 1
ATOM 651 N N . THR A 1 82 ? 1.997 3.042 -7.885 1.00 93.00 82 THR A N 1
ATOM 652 C CA . THR A 1 82 ? 3.364 3.317 -8.344 1.00 93.00 82 THR A CA 1
ATOM 653 C C . THR A 1 82 ? 4.261 2.152 -7.971 1.00 93.00 82 THR A C 1
ATOM 655 O O . THR A 1 82 ? 4.287 1.734 -6.814 1.00 93.00 82 THR A O 1
ATOM 658 N N . TYR A 1 83 ? 5.014 1.659 -8.950 1.00 94.88 83 TYR A N 1
ATOM 659 C CA . TYR A 1 83 ? 5.879 0.497 -8.805 1.00 94.88 83 TYR A CA 1
ATOM 660 C C . TYR A 1 83 ? 7.316 0.842 -9.181 1.00 94.88 83 TYR A C 1
ATOM 662 O O . TYR A 1 83 ? 7.572 1.715 -10.006 1.00 94.88 83 TYR A O 1
ATOM 670 N N . CYS A 1 84 ? 8.254 0.122 -8.574 1.00 95.88 84 CYS A N 1
ATOM 671 C CA . CYS A 1 84 ? 9.657 0.122 -8.956 1.00 95.88 84 CYS A CA 1
ATOM 672 C C . CY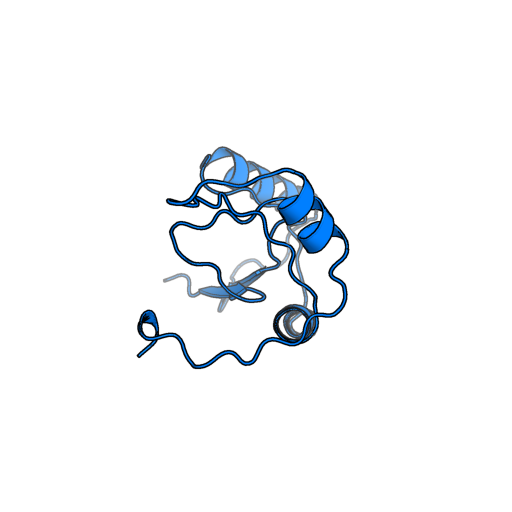S A 1 84 ? 10.091 -1.336 -9.090 1.00 95.88 84 CYS A C 1
ATOM 674 O O . CYS A 1 84 ? 9.896 -2.123 -8.161 1.00 95.88 84 CYS A O 1
ATOM 676 N N . ALA A 1 85 ? 10.648 -1.690 -10.244 1.00 95.81 85 ALA A N 1
ATOM 677 C CA . ALA A 1 85 ? 11.075 -3.045 -10.559 1.00 95.81 85 ALA A CA 1
ATOM 678 C C . ALA A 1 85 ? 12.540 -3.045 -11.001 1.00 95.81 85 ALA A C 1
ATOM 680 O O . ALA A 1 85 ? 12.987 -2.151 -11.719 1.00 95.81 85 ALA A O 1
ATOM 681 N N . LEU A 1 86 ? 13.281 -4.069 -10.578 1.00 94.69 86 LEU A N 1
ATOM 682 C CA . LEU A 1 86 ? 14.600 -4.358 -11.126 1.00 94.69 86 LEU A CA 1
ATOM 683 C C . LEU A 1 86 ? 14.417 -5.205 -12.388 1.00 94.69 86 LEU A C 1
ATOM 685 O O . LEU A 1 86 ? 14.033 -6.370 -12.301 1.00 94.69 86 LEU A O 1
ATOM 689 N N . CYS A 1 87 ? 14.694 -4.619 -13.550 1.00 92.81 87 CYS A N 1
ATOM 690 C CA . CYS A 1 87 ? 14.535 -5.284 -14.841 1.00 92.81 87 CYS A CA 1
ATOM 691 C C . CYS A 1 87 ? 15.881 -5.801 -15.362 1.00 92.81 87 CYS A C 1
ATOM 693 O O . CYS A 1 87 ? 16.872 -5.073 -15.372 1.00 92.81 87 CYS A O 1
ATOM 695 N N . LEU A 1 88 ? 15.901 -7.046 -15.844 1.00 93.06 88 LEU A N 1
ATOM 696 C CA . LEU A 1 88 ? 17.062 -7.664 -16.481 1.00 93.06 88 LEU A CA 1
ATOM 697 C C . LEU A 1 88 ? 16.776 -7.891 -17.970 1.00 93.06 88 LEU A C 1
ATOM 699 O O . LEU A 1 88 ? 15.758 -8.481 -18.321 1.00 93.06 88 LEU A O 1
ATOM 703 N N . SER A 1 89 ? 17.703 -7.473 -18.834 1.00 91.94 89 SER A N 1
ATOM 704 C CA . SER A 1 89 ? 17.668 -7.761 -20.272 1.00 91.94 89 SER A CA 1
ATOM 705 C C . SER A 1 89 ? 18.856 -8.636 -20.659 1.00 91.94 89 SER A C 1
ATOM 707 O O . SER A 1 89 ? 20.006 -8.242 -20.470 1.00 91.94 89 SER A O 1
ATOM 709 N N . THR A 1 90 ? 18.591 -9.806 -21.244 1.00 94.19 90 THR A N 1
ATOM 710 C CA . THR A 1 90 ? 19.638 -10.719 -21.741 1.00 94.19 90 THR A CA 1
ATOM 711 C C . THR A 1 90 ? 20.345 -10.193 -22.988 1.00 94.19 90 THR A C 1
ATOM 713 O O . THR A 1 90 ? 21.476 -10.582 -23.255 1.00 94.19 90 THR A O 1
ATOM 716 N N . GLN A 1 91 ? 19.703 -9.288 -23.728 1.00 91.94 91 GLN A N 1
ATOM 717 C CA . GLN A 1 91 ? 20.263 -8.634 -24.915 1.00 9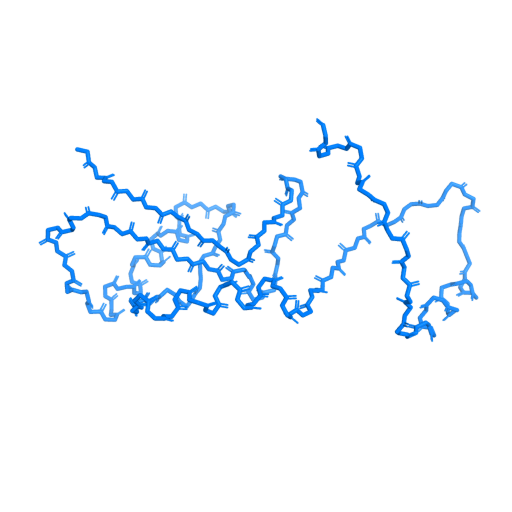1.94 91 GLN A CA 1
ATOM 718 C C . GLN A 1 91 ? 20.973 -7.311 -24.573 1.00 91.94 91 GLN A C 1
ATOM 720 O O . GLN A 1 91 ? 21.440 -6.604 -25.462 1.00 91.94 91 GLN A O 1
ATOM 725 N N . GLY A 1 92 ? 21.041 -6.959 -23.284 1.00 90.06 92 GLY A N 1
ATOM 726 C CA . GLY A 1 92 ? 21.503 -5.654 -22.823 1.00 90.06 92 GLY A CA 1
ATOM 727 C C . GLY A 1 92 ? 20.479 -4.540 -23.059 1.00 90.06 92 GLY A C 1
ATOM 728 O O . GLY A 1 92 ? 19.331 -4.778 -23.441 1.00 90.06 92 GLY A O 1
ATOM 729 N N . TYR A 1 93 ? 20.895 -3.308 -22.780 1.00 90.12 93 TYR A N 1
ATOM 730 C CA . TYR A 1 93 ? 20.130 -2.088 -23.029 1.00 90.12 93 TYR A CA 1
ATOM 731 C C . TYR A 1 93 ? 21.085 -0.971 -23.462 1.00 90.12 93 TYR A C 1
ATOM 733 O O . TYR A 1 93 ? 22.284 -1.026 -23.187 1.00 90.12 93 TYR A O 1
ATOM 741 N N . ASN A 1 94 ? 20.560 0.048 -24.139 1.00 91.75 94 ASN A N 1
ATOM 742 C CA . ASN A 1 94 ? 21.289 1.282 -24.424 1.00 91.75 94 ASN A CA 1
ATOM 743 C C . ASN A 1 94 ? 20.484 2.488 -23.926 1.00 91.75 94 ASN A C 1
ATOM 745 O O . ASN A 1 94 ? 19.291 2.375 -23.641 1.00 91.75 94 ASN A O 1
ATOM 749 N N . THR A 1 95 ? 21.145 3.637 -23.801 1.00 93.25 95 THR A N 1
ATOM 750 C CA . THR A 1 95 ? 20.522 4.869 -23.296 1.00 93.25 95 THR A CA 1
ATOM 751 C C . THR A 1 95 ? 19.366 5.324 -24.179 1.00 93.25 95 THR A C 1
ATOM 753 O O . THR A 1 95 ? 18.293 5.594 -23.662 1.00 93.25 95 THR A O 1
ATOM 756 N N . ALA A 1 96 ? 19.519 5.260 -25.504 1.00 93.88 96 ALA A N 1
ATOM 757 C CA . ALA A 1 96 ? 18.472 5.658 -26.445 1.00 93.88 96 ALA A CA 1
ATOM 758 C C . ALA A 1 96 ? 17.164 4.855 -26.291 1.00 93.88 96 ALA A C 1
ATOM 760 O O . ALA A 1 96 ? 16.078 5.382 -26.522 1.00 93.88 96 ALA A O 1
ATOM 761 N N . ALA A 1 97 ? 17.236 3.574 -25.919 1.00 90.06 97 ALA A N 1
ATOM 762 C CA . ALA A 1 97 ? 16.058 2.762 -25.629 1.00 90.06 97 ALA A CA 1
ATOM 763 C C . ALA A 1 97 ? 15.393 3.171 -24.306 1.00 90.06 97 ALA A C 1
ATOM 765 O O . ALA A 1 97 ? 14.167 3.182 -24.228 1.00 90.06 97 ALA A O 1
ATOM 766 N N . LEU A 1 98 ? 16.183 3.530 -23.289 1.00 92.62 98 LEU A N 1
ATOM 767 C CA . LEU A 1 98 ? 15.662 4.047 -22.021 1.00 92.62 98 LEU A CA 1
ATOM 768 C C . LEU A 1 98 ? 15.005 5.418 -22.199 1.00 92.62 98 LEU A C 1
ATOM 770 O O . LEU A 1 98 ? 13.941 5.648 -21.638 1.00 92.62 98 LEU A O 1
ATOM 774 N N . ASP A 1 99 ? 15.590 6.292 -23.018 1.00 95.50 99 ASP A N 1
ATOM 775 C CA . ASP A 1 99 ? 15.026 7.611 -23.318 1.00 95.50 99 ASP A CA 1
ATOM 776 C C . ASP A 1 99 ? 13.643 7.474 -23.964 1.00 95.50 99 ASP A C 1
ATOM 778 O O . ASP A 1 99 ? 12.677 8.064 -23.488 1.00 95.50 99 ASP A O 1
ATOM 782 N N . LYS A 1 100 ? 13.504 6.572 -24.945 1.00 93.25 100 LYS A N 1
ATOM 783 C CA . LYS A 1 100 ? 12.200 6.244 -25.543 1.00 93.25 100 LYS A CA 1
ATOM 784 C C . LYS A 1 100 ? 11.189 5.720 -24.526 1.00 93.25 100 LYS A C 1
ATOM 786 O O . LYS A 1 100 ? 10.015 6.043 -24.638 1.00 93.25 100 LYS A O 1
ATOM 791 N N . LEU A 1 101 ? 11.615 4.900 -23.559 1.00 92.94 101 LEU A N 1
ATOM 792 C CA . LEU A 1 101 ? 10.725 4.420 -22.494 1.00 92.94 101 LEU A CA 1
ATOM 793 C C . LEU A 1 101 ? 10.280 5.560 -21.572 1.00 92.94 101 LEU A C 1
ATOM 795 O O . LEU A 1 101 ? 9.130 5.569 -21.148 1.00 92.94 101 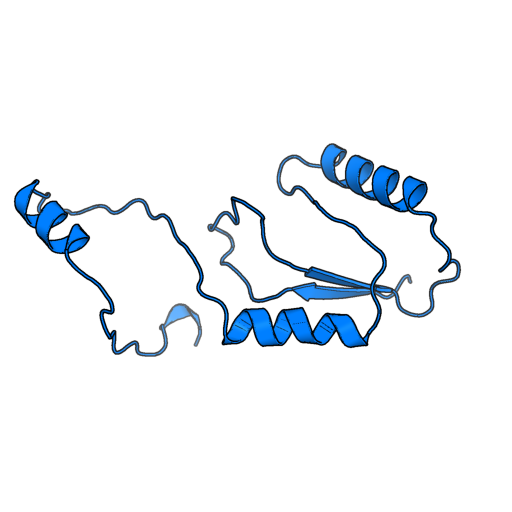LEU A O 1
ATOM 799 N N . ASN A 1 102 ? 11.163 6.517 -21.284 1.00 94.38 102 ASN A N 1
ATOM 800 C CA . ASN A 1 102 ? 10.847 7.684 -20.458 1.00 94.38 102 ASN A CA 1
ATOM 801 C C . ASN A 1 102 ? 9.904 8.674 -21.162 1.00 94.38 102 ASN A C 1
ATOM 803 O O . ASN A 1 102 ? 9.189 9.412 -20.491 1.00 94.38 102 ASN A O 1
ATOM 807 N N . GLU A 1 103 ? 9.895 8.692 -22.496 1.00 95.94 103 GLU A N 1
ATOM 808 C CA . GLU A 1 103 ? 8.965 9.490 -23.305 1.00 95.94 103 GLU A CA 1
ATOM 809 C C . GLU A 1 103 ? 7.553 8.886 -23.372 1.00 95.94 103 GLU A C 1
ATOM 811 O O . GLU A 1 103 ? 6.612 9.575 -23.771 1.00 95.94 103 GLU A O 1
ATOM 816 N N . LEU A 1 104 ? 7.378 7.616 -22.984 1.00 94.38 104 LEU A N 1
ATOM 817 C CA . LEU A 1 104 ? 6.065 6.980 -22.975 1.00 94.38 104 LEU A CA 1
ATOM 818 C C . LEU A 1 104 ? 5.172 7.585 -21.887 1.00 94.38 104 LEU A C 1
ATOM 820 O O . LEU A 1 104 ? 5.486 7.552 -20.697 1.00 94.38 104 LEU A O 1
ATOM 824 N N . SER A 1 105 ? 3.995 8.045 -22.296 1.00 93.69 105 SER A N 1
ATOM 825 C CA . SER A 1 105 ? 2.904 8.448 -21.415 1.00 93.69 105 SER A CA 1
ATOM 826 C C . SER A 1 105 ? 1.601 7.789 -21.868 1.00 93.69 105 SER A C 1
ATOM 828 O O . SER A 1 105 ? 1.405 7.532 -23.053 1.00 93.69 105 SER A O 1
ATOM 830 N N . GLU A 1 106 ? 0.730 7.465 -20.908 1.00 91.69 106 GLU A N 1
ATOM 831 C CA . GLU A 1 106 ? -0.626 6.938 -21.160 1.00 91.69 106 GLU A CA 1
ATOM 832 C C . GLU A 1 106 ? -0.681 5.718 -22.103 1.00 91.69 106 GLU A C 1
ATOM 834 O O . GLU A 1 106 ? -1.528 5.605 -22.989 1.00 91.69 106 GLU A O 1
ATOM 839 N N . VAL A 1 107 ? 0.231 4.763 -21.901 1.00 93.75 107 VAL A N 1
ATOM 840 C CA . VAL A 1 107 ? 0.281 3.530 -22.696 1.00 93.75 107 VAL A CA 1
ATOM 841 C C . VAL A 1 107 ? -0.877 2.605 -22.323 1.00 93.75 107 VAL A C 1
ATOM 843 O O . VAL A 1 107 ? -0.990 2.166 -21.179 1.00 93.75 107 VAL A O 1
ATOM 846 N N . SER A 1 108 ? -1.702 2.251 -23.310 1.00 94.81 108 SER A N 1
ATOM 847 C CA . SER A 1 108 ? -2.723 1.213 -23.154 1.00 94.81 108 SER A CA 1
ATOM 848 C C . SER A 1 108 ? -2.107 -0.175 -23.330 1.00 94.81 108 SER A C 1
ATOM 850 O O . SER A 1 108 ? -1.395 -0.429 -24.304 1.00 94.81 108 SER A O 1
ATOM 852 N N . VAL A 1 109 ? -2.375 -1.077 -22.385 1.00 92.75 109 VAL A N 1
ATOM 853 C CA . VAL A 1 109 ? -1.849 -2.447 -22.376 1.00 92.75 109 VAL A CA 1
ATOM 854 C C . VAL A 1 109 ? -3.012 -3.433 -22.354 1.00 92.75 109 VAL A C 1
ATOM 856 O O . VAL A 1 109 ? -3.820 -3.439 -21.428 1.00 92.75 109 VAL A O 1
ATOM 859 N N . GLU A 1 110 ? -3.075 -4.315 -23.350 1.00 94.69 110 GLU A N 1
ATOM 860 C CA . GLU A 1 110 ? -4.043 -5.413 -23.384 1.00 94.69 110 GLU A CA 1
ATOM 861 C C . GLU A 1 110 ? -3.522 -6.606 -22.573 1.00 94.69 110 GLU A C 1
ATOM 863 O O . GLU A 1 110 ? -2.758 -7.446 -23.056 1.00 94.69 110 GLU A O 1
ATOM 868 N N . GLN A 1 111 ? -3.922 -6.678 -21.304 1.00 92.38 111 GLN A N 1
ATOM 869 C CA . GLN A 1 111 ? -3.468 -7.716 -20.383 1.00 92.38 111 GLN A CA 1
ATOM 870 C C . GLN A 1 111 ? -4.466 -8.880 -20.298 1.00 92.38 111 GLN A C 1
ATOM 872 O O . GLN A 1 111 ? -5.610 -8.712 -19.882 1.00 92.38 111 GLN A O 1
ATOM 877 N N . LYS A 1 112 ? -4.011 -10.096 -20.627 1.00 92.75 112 LYS A N 1
ATOM 878 C CA . LYS A 1 112 ? -4.745 -11.341 -20.334 1.00 92.75 112 LYS A CA 1
ATOM 879 C C . LYS A 1 112 ? -4.539 -11.759 -18.878 1.00 92.75 112 LYS A C 1
ATOM 881 O O . LYS A 1 112 ? -3.522 -11.424 -18.274 1.00 92.75 112 LYS A O 1
ATOM 886 N N . THR A 1 113 ? -5.461 -12.556 -18.341 1.00 88.44 113 THR A N 1
ATOM 887 C CA . THR A 1 113 ? -5.311 -13.157 -17.009 1.00 88.44 113 THR A CA 1
ATOM 888 C C . THR A 1 113 ? -3.993 -13.923 -16.914 1.00 88.44 113 THR A C 1
ATOM 890 O O . THR A 1 113 ? -3.688 -14.766 -17.764 1.00 88.44 113 THR A O 1
ATOM 893 N N . ILE A 1 114 ? -3.197 -13.619 -15.888 1.00 86.44 114 ILE A N 1
ATOM 894 C CA . ILE A 1 114 ? -1.923 -14.300 -15.663 1.00 86.44 114 ILE A CA 1
ATOM 895 C C . ILE A 1 114 ? -2.174 -15.748 -15.227 1.00 86.44 114 ILE A C 1
ATOM 897 O O . ILE A 1 114 ? -3.081 -16.032 -14.446 1.00 86.44 114 ILE A O 1
ATOM 901 N N . LYS A 1 115 ? -1.354 -16.679 -15.723 1.00 79.44 115 LYS A N 1
ATOM 902 C CA . LYS A 1 115 ? -1.542 -18.122 -15.487 1.00 79.44 115 LYS A CA 1
ATOM 903 C C . LYS A 1 115 ? -1.364 -18.540 -14.025 1.00 79.44 115 LYS A C 1
ATOM 905 O O . LYS A 1 115 ? -1.867 -19.581 -13.646 1.00 79.44 115 LYS A O 1
ATOM 910 N N . SER A 1 116 ? -0.659 -17.750 -13.217 1.00 70.06 116 SER A N 1
ATOM 911 C CA . SER A 1 116 ? -0.397 -18.041 -11.801 1.00 70.06 116 SER A CA 1
ATOM 912 C C . SER A 1 116 ? -1.591 -17.790 -10.870 1.00 70.06 116 SER A C 1
ATOM 914 O O . SER A 1 116 ? -1.489 -18.095 -9.687 1.00 70.06 116 SER A O 1
ATOM 916 N N . ILE A 1 117 ? -2.698 -17.228 -11.374 1.00 61.12 117 ILE A N 1
ATOM 917 C CA . ILE A 1 117 ? -3.930 -16.977 -10.599 1.00 61.12 117 ILE A CA 1
ATOM 918 C C . ILE A 1 117 ? -5.023 -18.033 -10.898 1.00 61.12 117 ILE A C 1
ATOM 920 O O . ILE A 1 117 ? -6.047 -18.049 -10.222 1.00 61.12 117 ILE A O 1
ATOM 924 N N . THR A 1 118 ? -4.826 -18.916 -11.891 1.00 49.53 118 THR A N 1
ATOM 925 C CA . THR A 1 118 ? -5.763 -20.015 -12.234 1.00 49.53 118 THR A CA 1
ATOM 926 C C . THR A 1 118 ? -5.282 -21.334 -11.650 1.00 49.53 118 THR A C 1
ATOM 928 O O . THR A 1 118 ? -6.134 -22.081 -11.126 1.00 49.53 118 THR A O 1
#

Organism: Petrolisthes cinctipes (NCBI:txid88211)